Protein AF-A0A4P6TP23-F1 (afdb_monomer_lite)

Foldseek 3Di:
DVVVVVVVVVVLVVLVVLLVVLVVLLVVLVVVLVVDDCVPCVPSNVVSVVSNVVSVVSNVVSVVVVVPDD

Radius of gyration: 16.65 Å; chains: 1; bounding box: 37×15×48 Å

Sequence (70 aa):
MWNVIRRIRMRRKQAVLCLLAATLAFVLSAAMMSSLSFAQEPVLTVCWGVLMVWSLLVQLLLLAMLAKKP

Secondary structure (DSSP, 8-state):
-HHHHHHHHHHHHHHHHHHHHHHHHHHHHHHHHHHS-TTT-HHHHHHHHHHHHHHHHHHHHHHHHHHS--

pLDDT: mean 73.91, std 7.27, range [51.59, 84.31]

Structure (mmCIF, N/CA/C/O backbone):
data_AF-A0A4P6TP23-F1
#
_entry.id   AF-A0A4P6TP23-F1
#
loop_
_atom_site.group_PDB
_atom_site.id
_atom_site.type_symbol
_atom_site.label_atom_id
_atom_site.label_alt_id
_atom_site.label_comp_id
_atom_site.label_asym_id
_atom_site.label_entity_id
_atom_site.label_seq_id
_atom_site.pdbx_PDB_ins_code
_atom_site.Cartn_x
_atom_site.Cartn_y
_atom_site.Cartn_z
_atom_site.occupancy
_atom_site.B_iso_or_equiv
_atom_site.auth_seq_id
_atom_site.auth_comp_id
_atom_site.auth_asym_id
_atom_site.auth_atom_id
_atom_site.pdbx_PDB_model_num
ATOM 1 N N . MET A 1 1 ? -19.484 -6.941 28.947 1.00 56.69 1 MET A N 1
ATOM 2 C CA . MET A 1 1 ? -19.071 -5.777 28.117 1.00 56.69 1 MET A CA 1
ATOM 3 C C . MET A 1 1 ? -17.551 -5.616 27.962 1.00 56.69 1 MET A C 1
ATOM 5 O O . MET A 1 1 ? -17.104 -5.354 26.851 1.00 56.69 1 MET A O 1
ATOM 9 N N . TRP A 1 2 ? -16.732 -5.837 28.999 1.00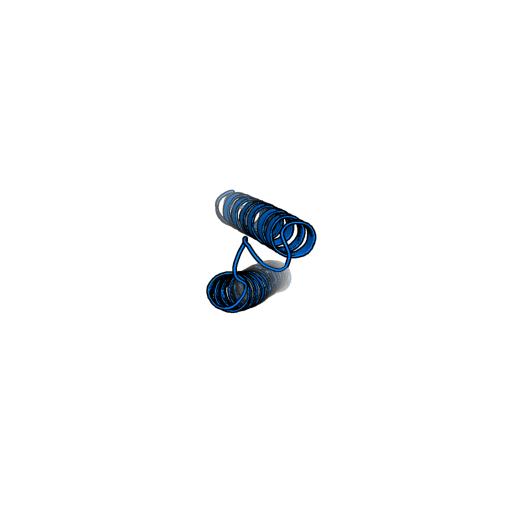 61.16 2 TRP A N 1
ATOM 10 C CA . TRP A 1 2 ? -15.264 -5.669 28.942 1.00 61.16 2 TRP A CA 1
ATOM 11 C C . TRP A 1 2 ? -14.527 -6.484 27.853 1.00 61.16 2 TRP A C 1
ATOM 13 O O . TRP A 1 2 ? -13.581 -5.987 27.238 1.00 61.16 2 TR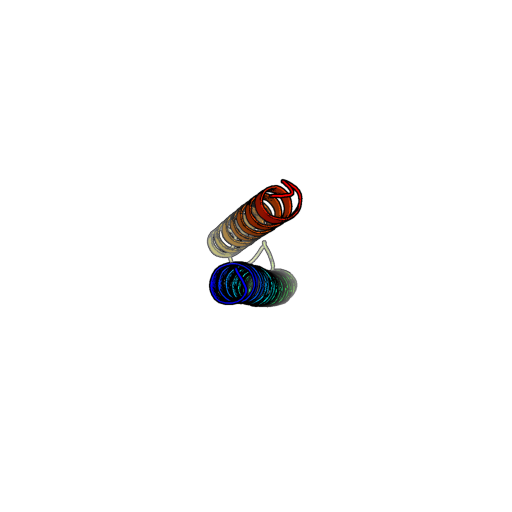P A O 1
ATOM 23 N N . ASN A 1 3 ? -14.991 -7.699 27.536 1.00 67.19 3 ASN A N 1
ATOM 24 C CA . ASN A 1 3 ? -14.369 -8.548 26.506 1.00 67.19 3 ASN A CA 1
ATOM 25 C C . ASN A 1 3 ? -14.577 -8.049 25.064 1.00 67.19 3 ASN A C 1
ATOM 27 O O . ASN A 1 3 ? -13.769 -8.357 24.186 1.00 67.19 3 ASN A O 1
ATOM 31 N N . VAL A 1 4 ? -15.630 -7.268 24.804 1.00 67.12 4 VAL A N 1
ATOM 32 C CA . VAL A 1 4 ? -15.912 -6.715 23.467 1.00 67.12 4 VAL A CA 1
ATOM 33 C C . VAL A 1 4 ? -14.988 -5.528 23.184 1.00 67.12 4 VAL A C 1
ATOM 35 O O . VAL A 1 4 ? -14.354 -5.468 22.133 1.00 67.12 4 VAL A O 1
ATOM 38 N N . ILE A 1 5 ? -14.799 -4.648 24.172 1.00 68.94 5 ILE A N 1
ATOM 39 C CA . ILE A 1 5 ? -13.911 -3.479 24.078 1.00 68.94 5 ILE A CA 1
ATOM 40 C C . ILE A 1 5 ? -12.452 -3.908 23.840 1.00 68.94 5 ILE A C 1
ATOM 42 O O . ILE A 1 5 ? -11.750 -3.310 23.020 1.00 68.94 5 ILE A O 1
ATOM 46 N N . ARG A 1 6 ? -11.990 -4.986 24.496 1.00 65.81 6 ARG A N 1
ATOM 47 C CA . ARG A 1 6 ? -10.650 -5.555 24.249 1.00 65.81 6 ARG A CA 1
ATOM 48 C C . ARG A 1 6 ? -10.489 -6.079 22.822 1.00 65.81 6 ARG A C 1
ATOM 50 O O . ARG A 1 6 ? -9.461 -5.807 22.204 1.00 65.81 6 ARG A O 1
ATOM 57 N N . ARG A 1 7 ? -11.497 -6.769 22.273 1.00 70.00 7 ARG A N 1
ATOM 58 C CA . ARG A 1 7 ? -11.473 -7.242 20.877 1.00 70.00 7 ARG A CA 1
ATOM 59 C C . ARG A 1 7 ? -11.392 -6.086 19.877 1.00 70.00 7 ARG A C 1
ATOM 61 O O . ARG A 1 7 ? -10.613 -6.167 18.933 1.00 70.00 7 ARG A O 1
ATOM 68 N N . ILE A 1 8 ? -12.112 -4.990 20.117 1.00 69.12 8 ILE A N 1
ATOM 69 C CA . ILE A 1 8 ? -12.062 -3.789 19.264 1.00 69.12 8 ILE A CA 1
ATOM 70 C C . ILE A 1 8 ? -10.677 -3.125 19.328 1.00 69.12 8 ILE A C 1
ATOM 72 O O . ILE A 1 8 ? -10.107 -2.785 18.290 1.00 69.12 8 ILE A O 1
ATOM 76 N N . ARG A 1 9 ? -10.080 -2.999 20.525 1.00 70.38 9 ARG A N 1
ATOM 77 C CA . ARG A 1 9 ? -8.705 -2.481 20.669 1.00 70.38 9 ARG A CA 1
ATOM 78 C C . ARG A 1 9 ? -7.673 -3.356 19.958 1.00 70.38 9 ARG A C 1
ATOM 80 O O . ARG A 1 9 ? -6.780 -2.811 19.318 1.00 70.38 9 ARG A O 1
ATOM 87 N N . MET A 1 10 ? -7.790 -4.682 20.047 1.00 73.88 10 MET A N 1
ATOM 88 C CA . MET A 1 10 ? -6.884 -5.609 19.355 1.00 73.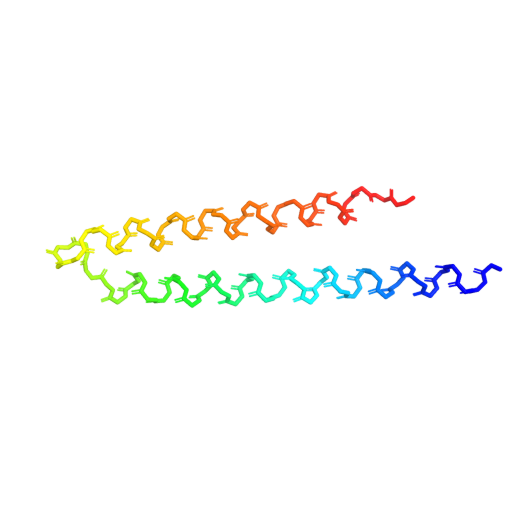88 10 MET A CA 1
ATOM 89 C C . MET A 1 10 ? -6.988 -5.474 17.831 1.00 73.88 10 MET A C 1
ATOM 91 O O . MET A 1 10 ? -5.961 -5.370 17.165 1.00 73.88 10 MET A O 1
ATOM 95 N N . ARG A 1 11 ? -8.208 -5.367 17.282 1.00 69.00 11 ARG A N 1
ATOM 96 C CA . ARG A 1 11 ? -8.415 -5.139 15.841 1.00 69.00 11 ARG A CA 1
ATOM 97 C C . ARG A 1 11 ? -7.845 -3.804 15.370 1.00 69.00 11 ARG A C 1
ATOM 99 O O . ARG A 1 11 ? -7.220 -3.752 14.318 1.00 69.00 11 ARG A O 1
ATOM 106 N N . ARG A 1 12 ? -7.982 -2.737 16.168 1.00 71.25 12 ARG A N 1
ATOM 107 C CA . ARG A 1 12 ? -7.329 -1.451 15.874 1.00 71.25 12 ARG A CA 1
ATOM 108 C C . ARG A 1 12 ? -5.808 -1.558 15.879 1.00 71.25 12 ARG A C 1
ATOM 110 O O . ARG A 1 12 ? -5.175 -1.034 14.974 1.00 71.25 12 ARG A O 1
ATOM 117 N N . LYS A 1 13 ? -5.219 -2.253 16.858 1.00 76.12 13 LYS A N 1
ATOM 118 C CA . LYS A 1 13 ? -3.765 -2.474 16.893 1.00 76.12 13 LYS A CA 1
ATOM 119 C C . LYS A 1 13 ? -3.280 -3.247 15.668 1.00 76.12 13 LYS A C 1
ATOM 121 O O . LYS A 1 13 ? -2.289 -2.839 15.082 1.00 76.12 13 LYS A O 1
ATOM 126 N N . GLN A 1 14 ? -3.993 -4.296 15.252 1.00 77.56 14 GLN A N 1
ATOM 127 C CA . GLN A 1 14 ? -3.685 -5.029 14.019 1.00 77.56 14 GLN A CA 1
ATOM 128 C C . GLN A 1 14 ? -3.798 -4.145 12.775 1.00 77.56 14 GLN A C 1
ATOM 130 O O . GLN A 1 14 ? -2.903 -4.186 11.941 1.00 77.56 14 GLN A O 1
ATOM 135 N N . ALA A 1 15 ? -4.837 -3.311 12.667 1.00 75.19 15 ALA A N 1
ATOM 136 C CA . ALA A 1 15 ? -4.982 -2.380 11.549 1.00 75.19 15 ALA A CA 1
ATOM 137 C C . ALA A 1 15 ? -3.818 -1.377 11.482 1.00 75.19 15 ALA A C 1
ATOM 139 O O . ALA A 1 15 ? -3.286 -1.144 10.406 1.00 75.19 15 ALA A O 1
ATOM 140 N N . VAL A 1 16 ? -3.376 -0.843 12.626 1.00 77.00 16 VAL A N 1
ATOM 141 C CA . VAL A 1 16 ? -2.219 0.069 12.706 1.00 77.00 16 VAL A CA 1
ATOM 142 C C . VAL A 1 16 ? -0.910 -0.642 12.352 1.00 77.00 16 VAL A C 1
ATOM 144 O O . VAL A 1 16 ? -0.103 -0.090 11.612 1.00 77.00 16 VAL A O 1
ATOM 147 N N . LEU A 1 17 ? -0.705 -1.871 12.834 1.00 78.19 17 LEU A N 1
ATOM 148 C CA . LEU A 1 17 ? 0.466 -2.691 12.493 1.00 78.19 17 LEU A CA 1
ATOM 149 C C . LEU A 1 17 ? 0.508 -3.017 10.995 1.00 78.19 17 LEU A C 1
ATOM 151 O O . LEU A 1 17 ? 1.561 -2.938 10.371 1.00 78.19 17 LEU A O 1
ATOM 155 N N . CYS A 1 18 ? -0.649 -3.334 10.413 1.00 78.75 18 CYS A N 1
ATOM 156 C CA . CYS A 1 18 ? -0.796 -3.587 8.985 1.00 78.75 18 CYS A CA 1
ATOM 157 C C . CYS A 1 18 ? -0.548 -2.311 8.165 1.00 78.75 18 CYS A C 1
ATOM 159 O O . CYS A 1 18 ? 0.143 -2.360 7.152 1.00 78.75 18 CYS A O 1
ATOM 161 N N . LEU A 1 19 ? -1.022 -1.159 8.655 1.00 78.88 19 LEU A N 1
ATOM 162 C CA . LEU A 1 19 ? -0.745 0.144 8.057 1.00 78.88 19 LEU A CA 1
ATOM 163 C C . LEU A 1 19 ? 0.764 0.418 8.029 1.00 78.88 19 LEU A C 1
ATOM 165 O O . LEU A 1 19 ? 1.291 0.723 6.969 1.00 78.88 19 LEU A O 1
ATOM 169 N N . LEU A 1 20 ? 1.452 0.238 9.164 1.00 80.81 20 LEU A N 1
ATOM 170 C CA . LEU A 1 20 ? 2.906 0.393 9.302 1.00 80.81 20 LEU A CA 1
ATOM 171 C C . LEU A 1 20 ? 3.687 -0.520 8.352 1.00 80.81 20 LEU A C 1
ATOM 173 O O . LEU A 1 20 ? 4.631 -0.064 7.709 1.00 80.81 20 LEU A O 1
ATOM 177 N N . ALA A 1 21 ? 3.289 -1.790 8.245 1.00 79.50 21 ALA A N 1
ATOM 178 C CA . ALA A 1 21 ? 3.910 -2.735 7.322 1.00 79.50 21 ALA A CA 1
ATOM 179 C C . ALA A 1 21 ? 3.740 -2.293 5.858 1.00 79.50 21 ALA A C 1
ATOM 181 O O . ALA A 1 21 ? 4.704 -2.326 5.096 1.00 79.50 21 ALA A O 1
ATOM 182 N N . ALA A 1 22 ? 2.550 -1.810 5.481 1.00 77.44 22 ALA A N 1
ATOM 183 C CA . ALA A 1 22 ? 2.313 -1.248 4.154 1.00 77.44 22 ALA A CA 1
ATOM 184 C C . ALA A 1 22 ? 3.162 0.012 3.907 1.00 77.44 22 ALA A C 1
ATOM 186 O O . ALA A 1 22 ? 3.717 0.173 2.824 1.00 77.44 22 ALA A O 1
ATOM 187 N N . THR A 1 23 ? 3.350 0.872 4.916 1.00 79.81 23 THR A N 1
ATOM 188 C CA . THR A 1 23 ? 4.198 2.069 4.776 1.00 79.81 23 THR A CA 1
ATOM 189 C C . THR A 1 23 ? 5.661 1.706 4.584 1.00 79.81 23 THR A C 1
ATOM 191 O O . THR A 1 23 ? 6.331 2.307 3.752 1.00 79.81 23 THR A O 1
ATOM 194 N N . LEU A 1 24 ? 6.158 0.707 5.315 1.00 80.62 24 LEU A N 1
ATOM 195 C CA . LEU A 1 24 ? 7.517 0.201 5.132 1.00 80.62 24 LEU A CA 1
ATOM 196 C C . LEU A 1 24 ? 7.709 -0.387 3.734 1.00 80.62 24 LEU A C 1
ATOM 198 O O . LEU A 1 24 ? 8.690 -0.056 3.076 1.00 80.62 24 LEU A O 1
ATOM 202 N N . ALA A 1 25 ? 6.759 -1.195 3.253 1.00 78.31 25 ALA A N 1
ATOM 203 C CA . ALA A 1 25 ? 6.798 -1.739 1.897 1.00 78.31 25 ALA A CA 1
ATOM 204 C C . ALA A 1 25 ? 6.790 -0.629 0.832 1.00 78.31 25 ALA A C 1
ATOM 206 O O . ALA A 1 25 ? 7.545 -0.701 -0.139 1.00 78.31 25 ALA A O 1
ATOM 207 N N . PHE A 1 26 ? 5.998 0.427 1.037 1.00 78.19 26 PHE A N 1
ATOM 208 C CA . PHE A 1 26 ? 5.974 1.599 0.163 1.00 78.19 26 PHE A CA 1
ATOM 209 C C . PHE A 1 26 ? 7.316 2.333 0.143 1.00 78.19 26 PHE A C 1
ATOM 211 O O . PHE A 1 26 ? 7.839 2.606 -0.931 1.00 78.19 26 PHE A O 1
ATOM 218 N N . VAL A 1 27 ? 7.900 2.624 1.309 1.00 80.00 27 VAL A N 1
ATOM 219 C CA . VAL A 1 27 ? 9.197 3.315 1.408 1.00 80.00 27 VAL A CA 1
ATOM 220 C C . VAL A 1 27 ? 10.312 2.478 0.784 1.00 80.00 27 VAL A C 1
ATOM 222 O O . VAL A 1 27 ? 11.150 3.021 0.069 1.00 80.00 27 VAL A O 1
ATOM 225 N N . LEU A 1 28 ? 10.301 1.158 0.992 1.00 80.75 28 LEU A N 1
ATOM 226 C CA . LEU A 1 28 ? 11.267 0.249 0.376 1.00 80.75 28 LEU A CA 1
ATOM 227 C C . LEU A 1 28 ? 11.132 0.244 -1.155 1.00 80.75 28 LEU A C 1
ATOM 229 O O . LEU A 1 28 ? 12.132 0.326 -1.863 1.00 80.75 28 LEU A O 1
ATOM 233 N N . SER A 1 29 ? 9.895 0.219 -1.659 1.00 77.06 29 SER A N 1
ATOM 234 C CA . SER A 1 29 ? 9.593 0.308 -3.094 1.00 77.06 29 SER A CA 1
ATOM 235 C C . SER A 1 29 ? 10.035 1.6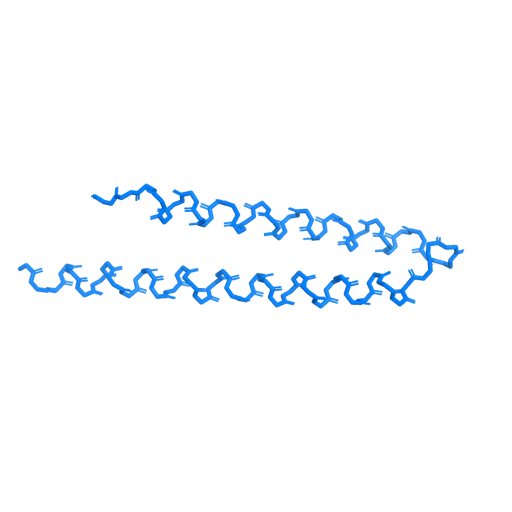53 -3.680 1.00 77.06 29 SER A C 1
ATOM 237 O O . SER A 1 29 ? 10.647 1.683 -4.743 1.00 77.06 29 SER A O 1
ATOM 239 N N . ALA A 1 30 ? 9.801 2.757 -2.960 1.00 74.69 30 ALA A N 1
ATOM 240 C CA . ALA A 1 30 ? 10.245 4.102 -3.334 1.00 74.69 30 ALA A CA 1
ATOM 241 C C . ALA A 1 30 ? 11.770 4.186 -3.438 1.00 74.69 30 ALA A C 1
ATOM 243 O O . ALA A 1 30 ? 12.307 4.745 -4.391 1.00 74.69 30 ALA A O 1
ATOM 244 N N . ALA A 1 31 ? 12.468 3.627 -2.446 1.00 79.69 31 ALA A N 1
ATOM 245 C CA . ALA A 1 31 ? 13.922 3.621 -2.390 1.00 79.69 31 ALA A CA 1
ATOM 246 C C . ALA A 1 31 ? 14.518 2.804 -3.545 1.00 79.69 31 ALA A C 1
ATOM 248 O O . ALA A 1 31 ? 15.423 3.286 -4.222 1.00 79.69 31 ALA A O 1
ATOM 249 N N . MET A 1 32 ? 13.963 1.618 -3.823 1.00 74.69 32 MET A N 1
ATOM 250 C CA . MET A 1 32 ? 14.363 0.798 -4.972 1.00 74.69 32 MET A CA 1
ATOM 251 C C . MET A 1 32 ? 14.120 1.529 -6.293 1.00 74.69 32 MET A C 1
ATOM 253 O O . MET A 1 32 ? 15.004 1.570 -7.145 1.00 74.69 32 MET A O 1
ATOM 257 N N . MET A 1 33 ? 12.959 2.168 -6.439 1.00 68.44 33 MET A N 1
ATOM 258 C CA . MET A 1 33 ? 12.606 2.945 -7.625 1.00 68.44 33 MET A CA 1
ATOM 259 C C . MET A 1 33 ? 13.505 4.182 -7.811 1.00 68.44 33 MET A C 1
ATOM 261 O O . MET A 1 33 ? 13.812 4.532 -8.941 1.00 68.44 33 MET A O 1
ATOM 265 N N . SER A 1 34 ? 13.990 4.799 -6.727 1.00 70.19 34 SER A N 1
ATOM 266 C CA . SER A 1 34 ? 14.980 5.890 -6.768 1.00 70.19 34 SER A CA 1
ATOM 267 C C . SER A 1 34 ? 16.352 5.425 -7.278 1.00 70.19 34 SER A C 1
ATOM 269 O O . SER A 1 34 ? 17.042 6.162 -7.979 1.00 70.19 34 SER A O 1
ATOM 271 N N . SER A 1 35 ? 16.749 4.188 -6.958 1.00 69.44 35 SER A N 1
ATOM 272 C CA . SER A 1 35 ? 17.986 3.582 -7.476 1.00 69.44 35 SER A CA 1
ATOM 273 C C . SER A 1 35 ? 17.845 2.966 -8.874 1.00 69.44 35 SER A C 1
ATOM 275 O O . SER A 1 35 ? 18.844 2.801 -9.571 1.00 69.44 35 SER A O 1
ATOM 277 N N . LEU A 1 36 ? 16.622 2.629 -9.296 1.00 66.19 36 LEU A N 1
ATOM 278 C CA . LEU A 1 36 ? 16.323 2.088 -10.620 1.00 66.19 36 LEU A CA 1
ATOM 279 C C . LEU A 1 36 ? 16.160 3.227 -11.629 1.00 66.19 36 LEU A C 1
ATOM 281 O O . LEU A 1 36 ? 15.180 3.967 -11.620 1.00 66.19 36 LEU A O 1
ATOM 285 N N . SER A 1 37 ? 17.106 3.341 -12.557 1.00 62.56 37 SER A N 1
ATOM 286 C CA . SER A 1 37 ? 16.956 4.248 -13.693 1.00 62.56 37 SER A CA 1
ATOM 287 C C . SER A 1 37 ? 15.901 3.710 -14.664 1.00 62.56 37 SER A C 1
ATOM 289 O O . SER A 1 37 ? 16.037 2.601 -15.186 1.00 62.56 37 SER A O 1
ATOM 291 N N . PHE A 1 38 ? 14.884 4.523 -14.974 1.00 59.00 38 PHE A N 1
ATOM 292 C CA . PHE A 1 38 ? 13.871 4.237 -16.007 1.00 59.00 38 PHE A CA 1
ATOM 293 C C . PHE A 1 38 ? 14.489 3.875 -17.369 1.00 59.00 38 PHE A C 1
ATOM 295 O O . PHE A 1 38 ? 13.862 3.187 -18.170 1.00 59.00 38 PHE A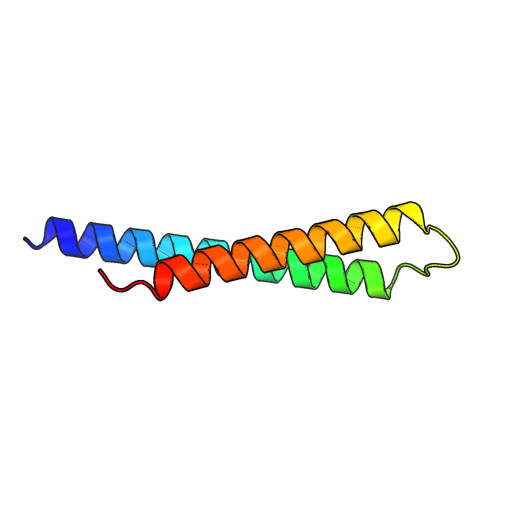 O 1
ATOM 302 N N . ALA A 1 39 ? 15.718 4.334 -17.630 1.00 59.34 39 ALA A N 1
ATOM 303 C CA . ALA A 1 39 ? 16.444 4.064 -18.864 1.00 59.34 39 ALA A CA 1
ATOM 304 C C . ALA A 1 39 ? 17.002 2.632 -18.953 1.00 59.34 39 ALA A C 1
ATOM 306 O O . ALA A 1 39 ? 17.255 2.160 -20.057 1.00 59.34 39 ALA A O 1
ATOM 307 N N . GLN A 1 40 ? 17.210 1.949 -17.821 1.00 67.19 40 GLN A N 1
ATOM 308 C CA . GLN A 1 40 ? 17.758 0.589 -17.793 1.00 67.19 40 GLN A CA 1
ATOM 309 C C . GLN A 1 40 ? 16.660 -0.475 -17.774 1.00 67.19 40 GLN A C 1
ATOM 311 O O . GLN A 1 40 ? 16.725 -1.413 -18.562 1.00 67.19 40 GLN A O 1
ATOM 316 N N . GLU A 1 41 ? 15.640 -0.336 -16.919 1.00 69.19 41 GLU A N 1
ATOM 317 C CA . GLU A 1 41 ? 14.631 -1.391 -16.727 1.00 69.19 41 GLU A CA 1
ATOM 318 C C . GLU A 1 41 ? 13.200 -0.831 -16.582 1.00 69.19 41 GLU A C 1
ATOM 320 O O . GLU A 1 41 ? 12.650 -0.798 -15.474 1.00 69.19 41 GLU A O 1
ATOM 325 N N . PRO A 1 42 ? 12.557 -0.420 -17.697 1.00 72.19 42 PRO A N 1
ATOM 326 C CA . PRO A 1 42 ? 11.256 0.261 -17.689 1.00 72.19 42 PRO A CA 1
ATOM 327 C C . PRO A 1 42 ? 10.107 -0.617 -17.166 1.00 72.19 42 PRO A C 1
ATOM 329 O O . PRO A 1 42 ? 9.187 -0.127 -16.514 1.00 72.19 42 PRO A O 1
ATOM 332 N N . VAL A 1 43 ? 10.155 -1.931 -17.411 1.00 78.75 43 VAL A N 1
ATOM 333 C CA . VAL A 1 43 ? 9.122 -2.875 -16.944 1.00 78.75 43 VAL A CA 1
ATOM 334 C C . VAL A 1 43 ? 9.132 -2.983 -15.418 1.00 78.75 43 VAL A C 1
ATOM 336 O O . VAL A 1 43 ? 8.076 -2.981 -14.785 1.00 78.75 43 VAL A O 1
ATOM 339 N N . LEU A 1 44 ? 10.321 -3.023 -14.812 1.00 75.94 44 LEU A N 1
ATOM 340 C CA . LEU A 1 44 ? 10.464 -3.096 -13.360 1.00 75.94 44 LEU A CA 1
ATOM 341 C C . LEU A 1 44 ? 10.037 -1.791 -12.693 1.00 75.94 44 LEU A C 1
ATOM 343 O O . LEU A 1 44 ? 9.345 -1.837 -11.680 1.00 75.94 44 LEU A O 1
ATOM 347 N N . THR A 1 45 ? 10.356 -0.637 -13.283 1.00 76.56 45 THR A N 1
ATOM 348 C CA . THR A 1 45 ? 9.894 0.664 -12.769 1.00 76.56 45 THR A CA 1
ATOM 349 C C . THR A 1 45 ? 8.369 0.777 -12.790 1.00 76.56 45 THR A C 1
ATOM 351 O O . THR A 1 45 ? 7.779 1.248 -11.818 1.00 76.56 45 THR A O 1
ATOM 354 N N . VAL A 1 46 ? 7.708 0.278 -13.8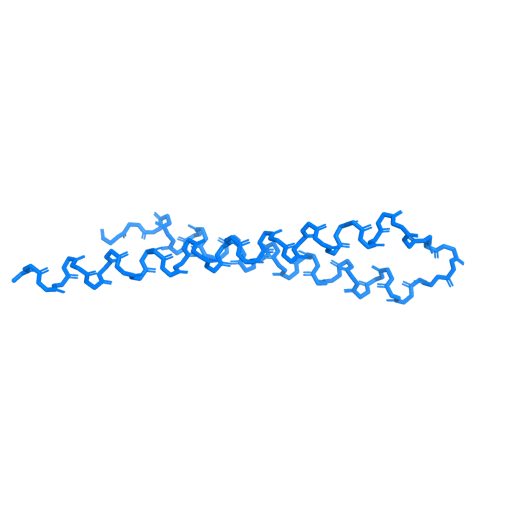42 1.00 79.62 46 VAL A N 1
ATOM 355 C CA . VAL A 1 46 ? 6.237 0.217 -13.904 1.00 79.62 46 VAL A CA 1
ATOM 356 C C . VAL A 1 46 ? 5.673 -0.757 -12.865 1.00 79.62 46 VAL A C 1
ATOM 358 O O . VAL A 1 46 ? 4.742 -0.393 -12.150 1.00 79.62 46 VAL A O 1
ATOM 361 N N . CYS A 1 47 ? 6.247 -1.956 -12.714 1.00 81.44 47 CYS A N 1
ATOM 362 C CA . CYS A 1 47 ? 5.825 -2.919 -11.688 1.00 81.44 47 CYS A CA 1
ATOM 363 C C . CYS A 1 47 ? 5.931 -2.342 -10.266 1.00 81.44 47 CYS A C 1
ATOM 365 O O . CYS A 1 47 ? 4.978 -2.443 -9.490 1.00 81.44 47 CYS A O 1
ATOM 367 N N . TRP A 1 48 ? 7.053 -1.696 -9.930 1.00 78.75 48 TRP A N 1
ATOM 368 C CA . TRP A 1 48 ? 7.234 -1.032 -8.635 1.00 78.75 48 TRP A CA 1
ATOM 369 C C . TRP A 1 48 ? 6.266 0.141 -8.449 1.00 78.75 48 TRP A C 1
ATOM 371 O O . TRP A 1 48 ? 5.687 0.283 -7.373 1.00 78.75 48 TRP A O 1
ATOM 381 N N . GLY A 1 49 ? 6.003 0.918 -9.503 1.00 79.50 49 GLY A N 1
ATOM 382 C CA . GLY A 1 49 ? 4.986 1.970 -9.488 1.00 79.50 49 GLY A CA 1
ATOM 383 C C . GLY A 1 49 ? 3.577 1.436 -9.204 1.00 79.50 49 GLY A C 1
ATOM 384 O O . GLY A 1 49 ? 2.869 1.977 -8.355 1.00 79.50 49 GLY A O 1
ATOM 385 N N . VAL A 1 50 ? 3.176 0.330 -9.842 1.00 82.44 50 VAL A N 1
ATOM 386 C CA . VAL A 1 50 ? 1.880 -0.327 -9.589 1.00 82.44 50 VAL A CA 1
ATOM 387 C C . VAL A 1 50 ? 1.792 -0.836 -8.147 1.00 82.44 50 VAL A C 1
ATOM 389 O O . VAL A 1 50 ? 0.768 -0.636 -7.491 1.00 82.44 50 VAL A O 1
ATOM 392 N N . LEU A 1 51 ? 2.867 -1.430 -7.619 1.00 80.25 51 LEU A N 1
ATOM 393 C CA . LEU A 1 51 ? 2.936 -1.865 -6.219 1.00 80.25 51 LEU A CA 1
ATOM 394 C C . LEU A 1 51 ? 2.804 -0.691 -5.238 1.00 80.25 51 LEU A C 1
ATOM 396 O O . LEU A 1 51 ? 2.092 -0.809 -4.240 1.00 80.25 51 LEU A O 1
ATOM 400 N N . MET A 1 52 ? 3.424 0.456 -5.530 1.00 78.75 52 MET A N 1
ATOM 401 C CA . MET A 1 52 ? 3.287 1.671 -4.720 1.00 78.75 52 MET A CA 1
ATOM 402 C C . MET A 1 52 ? 1.848 2.199 -4.708 1.00 78.75 52 MET A C 1
ATOM 404 O O . MET A 1 52 ? 1.324 2.526 -3.641 1.00 78.75 52 MET A O 1
ATOM 408 N N . VAL A 1 53 ? 1.180 2.230 -5.866 1.00 80.62 53 VAL A N 1
ATOM 409 C CA . VAL A 1 53 ? -0.230 2.644 -5.975 1.00 80.62 53 VAL A CA 1
ATOM 410 C C . VAL A 1 53 ? -1.145 1.678 -5.221 1.00 80.62 53 VAL A C 1
ATOM 412 O O . VAL A 1 53 ? -2.024 2.113 -4.474 1.00 80.62 53 VAL A O 1
ATOM 415 N N . TRP A 1 54 ? -0.918 0.370 -5.356 1.00 77.44 54 TRP A N 1
ATOM 416 C CA . TRP A 1 54 ? -1.680 -0.645 -4.630 1.00 77.44 54 TRP A CA 1
ATOM 417 C C . TRP A 1 54 ? -1.498 -0.521 -3.112 1.00 77.44 54 TRP A C 1
ATOM 419 O O . TRP A 1 54 ? -2.470 -0.549 -2.358 1.00 77.44 54 TRP A O 1
ATOM 429 N N . SER A 1 55 ? -0.260 -0.310 -2.660 1.00 79.00 55 SER A N 1
ATOM 430 C CA . SER A 1 55 ? 0.067 -0.057 -1.255 1.00 79.00 55 SER A CA 1
ATOM 431 C C . SER A 1 55 ? -0.679 1.163 -0.702 1.00 79.00 55 SER A C 1
ATOM 433 O O . SER A 1 55 ? -1.281 1.083 0.371 1.00 79.00 55 SER A O 1
ATOM 435 N N . LEU A 1 56 ? -0.689 2.277 -1.441 1.00 80.62 56 LEU A N 1
ATOM 436 C CA . LEU A 1 56 ? -1.427 3.489 -1.068 1.00 80.62 56 LEU A CA 1
ATOM 437 C C . LEU A 1 56 ? -2.935 3.240 -0.980 1.00 80.62 56 LEU A C 1
ATOM 439 O O . LEU A 1 56 ? -3.575 3.688 -0.030 1.00 80.62 56 LEU A O 1
ATOM 443 N N . LEU A 1 57 ? -3.502 2.494 -1.933 1.00 84.31 57 LEU A N 1
ATOM 444 C CA . LEU A 1 57 ? -4.912 2.097 -1.917 1.00 84.31 57 LEU A CA 1
ATOM 445 C C . LEU A 1 57 ? -5.258 1.297 -0.660 1.00 84.31 57 LEU A C 1
ATOM 447 O O . LEU A 1 57 ? -6.243 1.610 0.007 1.00 84.31 57 LEU A O 1
ATOM 451 N N . VAL A 1 58 ? -4.437 0.307 -0.300 1.00 80.88 58 VAL A N 1
ATOM 452 C CA . VAL A 1 58 ? -4.627 -0.503 0.915 1.00 80.88 58 VAL A CA 1
ATOM 453 C C . VAL A 1 58 ? -4.533 0.359 2.175 1.00 80.88 58 VAL A C 1
ATOM 455 O O . VAL A 1 58 ? -5.367 0.223 3.074 1.00 80.88 58 VAL A O 1
ATOM 458 N N . GLN A 1 59 ? -3.567 1.279 2.241 1.00 81.00 59 GLN A N 1
ATOM 459 C CA . GLN A 1 59 ? -3.449 2.223 3.353 1.00 81.00 59 GLN A CA 1
ATOM 460 C C . GLN A 1 59 ? -4.676 3.128 3.467 1.00 81.00 59 GLN A C 1
ATOM 462 O O . GLN A 1 59 ? -5.215 3.255 4.563 1.00 81.00 59 GLN A O 1
ATOM 467 N N . LEU A 1 60 ? -5.153 3.706 2.360 1.00 80.56 60 LEU A N 1
ATOM 468 C CA . LEU A 1 60 ? -6.368 4.526 2.310 1.00 80.56 60 LEU A CA 1
ATOM 469 C C . LEU A 1 60 ? -7.606 3.742 2.754 1.00 80.56 60 LEU A C 1
ATOM 471 O O . LEU A 1 60 ? -8.403 4.258 3.534 1.00 80.56 60 LEU A O 1
ATOM 475 N N . LEU A 1 61 ? -7.748 2.487 2.319 1.00 81.56 61 LEU A N 1
ATOM 476 C CA . LEU A 1 61 ? -8.837 1.592 2.722 1.00 81.56 61 LEU A CA 1
ATOM 477 C C . LEU A 1 61 ? -8.805 1.304 4.225 1.00 81.56 61 LEU A C 1
ATOM 479 O O . LEU A 1 61 ? -9.829 1.411 4.900 1.00 81.56 61 LEU A O 1
ATOM 483 N N . LEU A 1 62 ? -7.628 0.984 4.768 1.00 76.44 62 LEU A N 1
ATOM 484 C CA . LEU A 1 62 ? -7.436 0.775 6.204 1.00 76.44 62 LEU A CA 1
ATOM 485 C C . LEU A 1 62 ? -7.726 2.050 7.001 1.00 76.44 62 LEU A C 1
ATOM 487 O O . LEU A 1 62 ? -8.380 1.981 8.042 1.00 76.44 62 LEU A O 1
ATOM 491 N N . LEU A 1 63 ? -7.294 3.211 6.501 1.00 78.44 63 LEU A N 1
ATOM 492 C CA . LEU A 1 63 ? -7.569 4.509 7.112 1.00 78.44 63 LEU A CA 1
ATOM 493 C C . LEU A 1 63 ? -9.067 4.823 7.095 1.00 78.44 63 LEU A C 1
ATOM 495 O O . LEU A 1 63 ? -9.609 5.231 8.117 1.00 78.44 63 LEU A O 1
ATOM 499 N N . ALA A 1 64 ? -9.755 4.567 5.981 1.00 78.69 64 ALA A N 1
ATOM 500 C CA . ALA A 1 64 ? -11.199 4.740 5.851 1.00 78.69 64 ALA A CA 1
ATOM 501 C C . ALA A 1 64 ? -11.975 3.808 6.798 1.00 78.69 64 ALA A C 1
ATOM 503 O O . ALA A 1 64 ? -12.945 4.227 7.429 1.00 78.69 64 ALA A O 1
ATOM 504 N N . MET A 1 65 ? -11.518 2.563 6.957 1.00 71.75 65 MET A N 1
ATOM 505 C CA . MET A 1 65 ? -12.076 1.596 7.910 1.00 71.75 65 MET A CA 1
ATOM 506 C C . MET A 1 65 ? -11.825 2.000 9.371 1.00 71.75 65 MET A C 1
ATOM 508 O O . MET A 1 65 ? -12.666 1.750 10.228 1.00 71.75 65 MET A O 1
ATOM 512 N N . LEU A 1 66 ? -10.690 2.641 9.669 1.00 70.81 66 LEU A N 1
ATOM 513 C CA . LEU A 1 66 ? -10.380 3.214 10.986 1.00 70.81 66 LEU A CA 1
ATOM 514 C C . LEU A 1 66 ? -11.169 4.504 11.273 1.00 70.81 66 LEU A C 1
ATOM 516 O O . LEU A 1 66 ? -11.521 4.750 12.433 1.00 70.81 66 LEU A O 1
ATOM 520 N N . ALA A 1 67 ? -11.415 5.313 10.237 1.00 72.31 67 ALA A N 1
ATOM 521 C CA . ALA A 1 67 ? -12.130 6.586 10.288 1.00 72.31 67 ALA A CA 1
ATOM 522 C C . ALA A 1 67 ? -13.646 6.401 10.406 1.00 72.31 67 ALA A C 1
ATOM 524 O O . ALA A 1 67 ? -14.300 7.191 11.090 1.00 72.31 67 ALA A O 1
ATOM 525 N N . LYS A 1 68 ? -14.206 5.335 9.817 1.00 63.44 68 LYS A N 1
ATOM 526 C CA . LYS A 1 68 ? -15.546 4.858 10.172 1.00 63.44 68 LYS A CA 1
ATOM 527 C C . LYS A 1 68 ? -15.518 4.419 11.641 1.00 63.44 68 LYS A C 1
ATOM 529 O O . LYS A 1 68 ? -15.114 3.306 11.972 1.00 63.44 68 LYS A O 1
ATOM 534 N N . LYS A 1 69 ? -15.882 5.342 12.540 1.00 51.59 69 LYS A N 1
ATOM 535 C CA . LYS A 1 69 ? -16.089 5.059 13.967 1.00 51.59 69 LYS A CA 1
ATOM 536 C C . LYS A 1 69 ? -17.065 3.876 14.119 1.00 51.59 69 LYS A C 1
ATOM 538 O O . LYS A 1 69 ? -18.003 3.792 13.327 1.00 51.59 69 LYS A O 1
ATOM 543 N N . PRO A 1 70 ? -16.854 2.990 15.109 1.00 54.94 70 PRO A N 1
ATOM 544 C CA . PRO A 1 70 ? -17.909 2.100 15.580 1.00 54.94 70 PRO A CA 1
ATOM 545 C C . PRO A 1 70 ? -19.040 2.889 16.249 1.00 54.94 70 PRO A C 1
ATOM 547 O O . PRO A 1 70 ? -18.754 3.991 16.781 1.00 54.94 70 PRO A O 1
#